Protein AF-A0A9E5SGH6-F1 (afdb_monomer_lite)

pLDDT: mean 85.49, std 7.78, range [59.59, 97.06]

Secondary structure (DSSP, 8-state):
-EEETTEEE-PPPP-SS-EEEEEEEE-TT--EEEEEEEEE---S-HHHHHHH-HHHHHHHHHHHHHHHHHHHHHHHHHHHHHHTT-

Structure (mmCIF, N/CA/C/O backbone):
data_AF-A0A9E5SGH6-F1
#
_entry.id   AF-A0A9E5SGH6-F1
#
loop_
_atom_site.group_PDB
_atom_site.id
_atom_site.type_symbol
_atom_site.label_atom_id
_atom_site.label_alt_id
_atom_site.label_comp_id
_atom_site.label_asym_id
_atom_site.label_entity_id
_atom_site.label_seq_id
_atom_site.pdbx_PDB_ins_code
_atom_site.Cartn_x
_atom_site.Cartn_y
_atom_site.Cartn_z
_atom_site.occupancy
_atom_site.B_iso_or_equiv
_atom_site.auth_seq_id
_atom_site.auth_comp_id
_atom_site.auth_asym_id
_atom_site.auth_atom_id
_atom_site.pdbx_PDB_model_num
ATOM 1 N N . MET A 1 1 ? -22.784 -0.764 15.573 1.00 60.25 1 MET A N 1
ATOM 2 C CA . MET A 1 1 ? -21.869 -1.138 16.668 1.00 60.25 1 MET A CA 1
ATOM 3 C C . MET A 1 1 ? -22.518 -2.284 17.398 1.00 60.25 1 MET A C 1
ATOM 5 O O . MET A 1 1 ? -23.706 -2.186 17.682 1.00 60.25 1 MET A O 1
ATOM 9 N N . GLN A 1 2 ? -21.791 -3.375 17.591 1.00 68.06 2 GLN A N 1
ATOM 10 C CA . GLN A 1 2 ? -22.297 -4.569 18.250 1.00 68.06 2 GLN A CA 1
ATOM 11 C C . GLN A 1 2 ? -21.458 -4.785 19.506 1.00 68.06 2 GLN A C 1
ATOM 13 O O . GLN A 1 2 ? -20.227 -4.745 19.450 1.00 68.06 2 GLN A O 1
ATOM 18 N N . THR A 1 3 ? -22.131 -4.915 20.642 1.00 69.06 3 THR A N 1
ATOM 19 C CA . THR A 1 3 ? -21.499 -5.032 21.955 1.00 69.06 3 THR A CA 1
ATOM 20 C C . THR A 1 3 ? -21.787 -6.410 22.522 1.00 69.06 3 THR A C 1
ATOM 22 O O . THR A 1 3 ? -22.950 -6.748 22.744 1.00 69.06 3 THR A O 1
ATOM 25 N N . GLU A 1 4 ? -20.738 -7.193 22.752 1.00 68.81 4 GLU A N 1
ATOM 26 C CA . GLU A 1 4 ? -20.809 -8.480 23.446 1.00 68.81 4 GLU A CA 1
ATOM 27 C C . GLU A 1 4 ? -20.044 -8.366 24.766 1.00 68.81 4 GLU A C 1
ATOM 29 O O . GLU A 1 4 ? -18.820 -8.492 24.812 1.00 68.81 4 GLU A O 1
ATOM 34 N N . GLY A 1 5 ? -20.772 -8.069 25.846 1.00 77.06 5 GLY A N 1
ATOM 35 C CA . GLY A 1 5 ? -20.171 -7.804 27.154 1.00 77.06 5 GLY A CA 1
ATOM 36 C C . GLY A 1 5 ? -19.286 -6.556 27.124 1.00 77.06 5 GLY A C 1
ATOM 37 O O . GLY A 1 5 ? -19.781 -5.458 26.880 1.00 77.06 5 GLY A O 1
ATOM 38 N N . GLU A 1 6 ? -17.986 -6.736 27.360 1.00 74.44 6 GLU A N 1
ATOM 39 C CA . GLU A 1 6 ? -16.971 -5.669 27.375 1.00 74.44 6 GLU A CA 1
ATOM 40 C C . GLU A 1 6 ? -16.388 -5.363 25.982 1.00 74.44 6 GLU A C 1
ATOM 42 O O . GLU A 1 6 ? -15.695 -4.362 25.800 1.00 74.44 6 GLU A O 1
ATOM 47 N N . ASN A 1 7 ? -16.675 -6.198 24.974 1.00 78.38 7 ASN A N 1
ATOM 48 C CA . ASN A 1 7 ? -16.137 -6.026 23.629 1.00 78.38 7 ASN A CA 1
ATOM 49 C C . ASN A 1 7 ? -17.070 -5.187 22.748 1.00 78.38 7 ASN A C 1
ATOM 51 O O . ASN A 1 7 ? -18.212 -5.566 22.481 1.00 78.38 7 ASN A O 1
ATOM 55 N N . CYS A 1 8 ? -16.536 -4.088 22.213 1.00 77.00 8 CYS A N 1
ATOM 56 C CA . CYS A 1 8 ? -17.191 -3.248 21.213 1.00 77.00 8 CYS A CA 1
ATOM 57 C C . CYS A 1 8 ? -16.623 -3.542 19.822 1.00 77.00 8 CYS A C 1
ATOM 59 O O . CYS A 1 8 ? -15.443 -3.309 19.565 1.00 77.00 8 CYS A O 1
ATOM 61 N N . THR A 1 9 ? -17.472 -3.987 18.896 1.00 82.06 9 THR A N 1
ATOM 62 C CA . THR A 1 9 ? -17.112 -4.119 17.478 1.00 82.06 9 THR A CA 1
ATOM 63 C C . THR A 1 9 ? -17.853 -3.091 16.628 1.00 82.06 9 THR A C 1
ATOM 65 O O . THR A 1 9 ? -19.051 -2.823 16.791 1.00 82.06 9 THR A O 1
ATOM 68 N N . PHE A 1 10 ? -17.128 -2.479 15.697 1.00 82.81 10 PHE A N 1
ATOM 69 C CA . PHE A 1 10 ? -17.673 -1.541 14.726 1.00 82.81 10 PHE A CA 1
ATOM 70 C C . PHE A 1 10 ? -17.115 -1.855 13.340 1.00 82.81 10 PHE A C 1
ATOM 72 O O . PHE A 1 10 ? -15.993 -2.334 13.196 1.00 82.81 10 PHE A O 1
ATOM 79 N N . VAL A 1 11 ? -17.931 -1.610 12.319 1.00 84.44 11 VAL A N 1
ATOM 80 C CA . VAL A 1 11 ? -17.562 -1.836 10.922 1.00 84.44 11 VAL A CA 1
ATOM 81 C C . VAL A 1 11 ? -17.156 -0.500 10.326 1.00 84.44 11 VAL A C 1
ATOM 83 O O . VAL A 1 11 ? -17.895 0.479 10.431 1.00 84.44 11 VAL A O 1
ATOM 86 N N . VAL A 1 12 ? -15.986 -0.473 9.701 1.00 84.31 12 VAL A N 1
ATOM 87 C CA . VAL A 1 12 ? -15.493 0.679 8.950 1.00 84.31 12 VAL A CA 1
ATOM 88 C C . VAL A 1 12 ? -15.840 0.467 7.483 1.00 84.31 12 VAL A C 1
ATOM 90 O O . VAL A 1 12 ? -15.495 -0.566 6.911 1.00 84.31 12 VAL A O 1
ATOM 93 N N . ALA A 1 13 ? -16.554 1.421 6.888 1.00 85.44 13 ALA A N 1
ATOM 94 C CA . ALA A 1 13 ? -16.885 1.376 5.469 1.00 85.44 13 ALA A CA 1
ATOM 95 C C . ALA A 1 13 ? -15.625 1.541 4.610 1.00 85.44 13 ALA A C 1
ATOM 97 O O . ALA A 1 13 ? -14.689 2.245 4.995 1.00 85.44 13 ALA A O 1
ATOM 98 N N . GLU A 1 14 ? -15.615 0.920 3.429 1.00 84.94 14 GLU A N 1
ATOM 99 C CA . GLU A 1 14 ? -14.495 1.089 2.510 1.00 84.94 14 GLU A CA 1
ATOM 100 C C . GLU A 1 14 ? -14.379 2.539 2.018 1.00 84.94 14 GLU A C 1
ATOM 102 O O . GLU A 1 14 ? -15.368 3.233 1.780 1.00 84.94 14 GLU A O 1
ATOM 107 N N . SER A 1 15 ? -13.144 3.001 1.863 1.00 85.06 15 SER A N 1
ATOM 108 C CA . SER A 1 15 ? -12.813 4.326 1.363 1.00 85.06 15 SER A CA 1
ATOM 109 C C . SER A 1 15 ? -11.488 4.296 0.625 1.00 85.06 15 SER A C 1
ATOM 111 O O . SER A 1 15 ? -10.500 3.727 1.083 1.00 85.06 15 SER A O 1
ATOM 113 N N . ASN A 1 16 ? -11.456 4.982 -0.514 1.00 81.94 16 ASN A N 1
ATOM 114 C CA . ASN A 1 16 ? -10.240 5.170 -1.304 1.00 81.94 16 ASN A CA 1
ATOM 115 C C . ASN A 1 16 ? -9.315 6.259 -0.734 1.00 81.94 16 ASN A C 1
ATOM 117 O O . ASN A 1 16 ? -8.195 6.406 -1.217 1.00 81.94 16 ASN A O 1
ATOM 121 N N . ALA A 1 17 ? -9.772 7.001 0.277 1.00 84.12 17 ALA A N 1
ATOM 122 C CA . ALA A 1 17 ? -8.975 7.959 1.032 1.00 84.12 17 ALA A CA 1
ATOM 123 C C . ALA A 1 17 ? -8.607 7.395 2.420 1.00 84.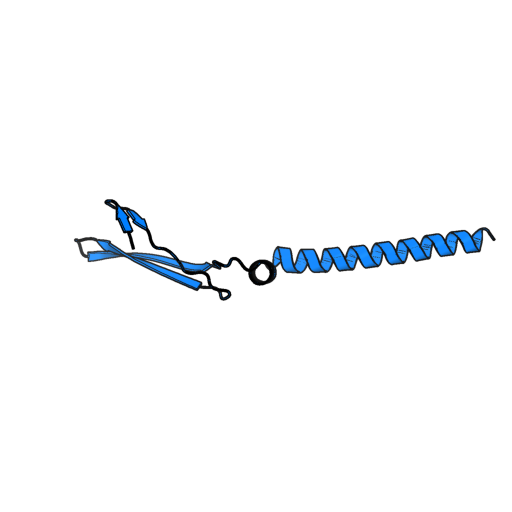12 17 ALA A C 1
ATOM 125 O O . ALA A 1 17 ? -9.426 6.664 2.995 1.00 84.12 17 ALA A O 1
ATOM 126 N N . PRO A 1 18 ? -7.425 7.748 2.967 1.00 84.69 18 PRO A N 1
ATOM 127 C CA . PRO A 1 18 ? -7.054 7.424 4.341 1.00 84.69 18 PRO A CA 1
ATOM 128 C C . PRO A 1 18 ? -8.101 7.928 5.333 1.00 84.69 18 PRO A C 1
ATOM 130 O O . PRO A 1 18 ? -8.654 9.017 5.171 1.00 84.69 18 PRO A O 1
ATOM 133 N N . GLN A 1 19 ? -8.364 7.127 6.357 1.00 86.31 19 GLN A N 1
ATOM 134 C CA . GLN A 1 19 ? -9.297 7.445 7.427 1.00 86.31 19 GLN A CA 1
ATOM 135 C C . GLN A 1 19 ? -8.569 7.470 8.770 1.00 86.31 19 GLN A C 1
ATOM 137 O O . GLN A 1 19 ? -7.507 6.865 8.935 1.00 86.31 19 GLN A O 1
ATOM 142 N N . SER A 1 20 ? -9.176 8.165 9.729 1.00 87.38 20 SER A N 1
ATOM 143 C CA . SER A 1 20 ? -8.722 8.218 11.115 1.00 87.38 20 SER A CA 1
ATOM 144 C C . SER A 1 20 ? -9.889 7.876 12.032 1.00 87.38 20 SER A C 1
ATOM 146 O O . SER A 1 20 ? -11.008 8.349 11.823 1.00 87.38 20 SER A O 1
ATOM 148 N N . ILE A 1 21 ? -9.636 7.041 13.036 1.00 85.88 21 ILE A N 1
ATOM 149 C CA . ILE A 1 21 ? -10.619 6.659 14.049 1.00 85.88 21 ILE A CA 1
ATOM 150 C C . ILE A 1 21 ? -10.101 7.111 15.401 1.00 85.88 21 ILE A C 1
ATOM 152 O O . ILE A 1 21 ? -8.967 6.818 15.773 1.00 85.88 21 ILE A O 1
ATOM 156 N N . LYS A 1 22 ? -10.985 7.759 16.155 1.00 85.94 22 LYS A N 1
ATOM 157 C CA . LYS A 1 22 ? -10.805 8.029 17.573 1.00 85.94 22 LYS A CA 1
ATOM 158 C C . LYS A 1 22 ? -11.791 7.175 18.357 1.00 85.94 22 LYS A C 1
ATOM 160 O O . LYS A 1 22 ? -13.001 7.350 18.224 1.00 85.94 22 LYS A O 1
ATOM 165 N N . VAL A 1 23 ? -11.272 6.246 19.149 1.00 84.25 23 VAL A N 1
ATOM 166 C CA . VAL A 1 23 ? -12.060 5.457 20.097 1.00 84.25 23 VAL A CA 1
ATOM 167 C C . VAL A 1 23 ? -11.902 6.093 21.470 1.00 84.25 23 VAL A C 1
ATOM 169 O O . VAL A 1 23 ? -10.781 6.297 21.933 1.00 84.25 23 VAL A O 1
ATOM 172 N N . ILE A 1 24 ? -13.029 6.422 22.100 1.00 84.38 24 ILE A N 1
ATOM 173 C CA . ILE A 1 24 ? -13.085 6.962 23.459 1.00 84.38 24 ILE A CA 1
ATOM 174 C C . ILE A 1 24 ? -13.879 5.968 24.294 1.00 84.38 24 ILE A C 1
ATOM 176 O O . ILE A 1 24 ? -15.054 5.728 24.014 1.00 84.38 24 ILE A O 1
ATOM 180 N N . ALA A 1 25 ? -13.228 5.368 25.284 1.00 83.25 25 ALA A N 1
ATOM 181 C CA . ALA A 1 25 ? -13.880 4.524 26.272 1.00 83.25 25 ALA A CA 1
ATOM 182 C C . ALA A 1 25 ? -14.043 5.334 27.558 1.00 83.25 25 ALA A C 1
ATOM 184 O O . ALA A 1 25 ? -13.051 5.810 28.108 1.00 83.25 25 ALA A O 1
ATOM 185 N N . VAL A 1 26 ? -15.287 5.500 28.007 1.00 84.19 26 VAL A N 1
ATOM 186 C CA . VAL A 1 26 ? -15.624 6.185 29.259 1.00 84.19 26 VAL A CA 1
ATOM 187 C C . VAL A 1 26 ? -16.191 5.145 30.213 1.00 84.19 26 VAL A C 1
ATOM 189 O O . VAL A 1 26 ? -17.184 4.490 29.887 1.00 84.19 26 VAL A O 1
ATOM 192 N N . ASP A 1 27 ? -15.546 4.957 31.362 1.00 83.56 27 ASP A N 1
ATOM 193 C CA . ASP A 1 27 ? -16.054 4.057 32.396 1.00 83.56 27 ASP A CA 1
ATOM 194 C C . ASP A 1 27 ? -17.168 4.723 33.228 1.00 83.56 27 ASP A C 1
ATOM 196 O O . ASP A 1 27 ? -17.403 5.931 33.165 1.00 83.56 27 ASP A O 1
ATOM 200 N N . SER A 1 28 ? -17.881 3.939 34.039 1.00 79.12 28 SER A N 1
ATOM 201 C CA . SER A 1 28 ? -18.933 4.479 34.915 1.00 79.12 28 SER A CA 1
ATOM 202 C C . SER A 1 28 ? -18.403 5.397 36.028 1.00 79.12 28 SER A C 1
ATOM 204 O O . SER A 1 28 ? -19.201 6.085 36.660 1.00 79.12 28 SER A O 1
ATOM 206 N N . ALA A 1 29 ? -17.089 5.407 36.279 1.00 82.00 29 ALA A N 1
ATOM 207 C CA . ALA A 1 29 ? -16.425 6.305 37.222 1.00 82.00 29 ALA A CA 1
ATOM 208 C C . ALA A 1 29 ? -15.977 7.630 36.567 1.00 82.00 29 ALA A C 1
ATOM 210 O O . ALA A 1 29 ? -15.502 8.521 37.271 1.00 82.00 29 ALA A O 1
ATOM 211 N N . GLY A 1 30 ? -16.168 7.784 35.251 1.00 79.69 30 GLY A N 1
ATOM 212 C CA . GLY A 1 30 ? -15.811 8.975 34.485 1.00 79.69 30 GLY A CA 1
ATOM 213 C C . GLY A 1 30 ? -14.351 9.033 34.032 1.00 79.69 30 GLY A C 1
ATOM 214 O O . GLY A 1 30 ? -13.908 10.092 33.595 1.00 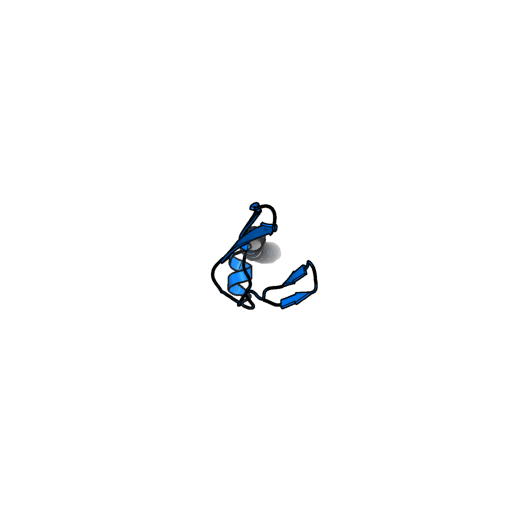79.69 30 GLY A O 1
ATOM 215 N N . ASN A 1 31 ? -13.590 7.938 34.118 1.00 84.69 31 ASN A N 1
ATOM 216 C CA . ASN A 1 31 ? -12.257 7.882 33.525 1.00 84.69 31 ASN A CA 1
ATOM 217 C C . ASN A 1 31 ? -12.371 7.675 32.013 1.00 84.69 31 ASN A C 1
ATOM 219 O O . ASN A 1 31 ? -13.117 6.810 31.546 1.00 84.69 31 ASN A O 1
ATOM 223 N N . GLU A 1 32 ? -11.588 8.439 31.255 1.00 87.06 32 GLU A N 1
ATOM 224 C CA . GLU A 1 32 ? -11.548 8.369 29.796 1.00 87.06 32 GLU A CA 1
ATOM 225 C C . GLU A 1 32 ? -10.238 7.721 29.331 1.00 87.06 32 GLU A C 1
ATOM 227 O O . GLU A 1 32 ? -9.147 8.106 29.759 1.00 87.06 32 GLU A O 1
ATOM 232 N N . GLN A 1 33 ? -10.335 6.744 28.429 1.00 83.00 33 GLN A N 1
ATOM 233 C CA . GLN A 1 33 ? -9.199 6.246 27.656 1.00 83.00 33 GLN A CA 1
ATOM 234 C C . GLN A 1 33 ? -9.396 6.538 26.174 1.00 83.00 33 GLN A C 1
ATOM 236 O O . GLN A 1 33 ? -10.477 6.331 25.618 1.00 83.00 33 GLN A O 1
ATOM 241 N N . PHE A 1 34 ? -8.319 6.989 25.532 1.00 84.19 34 PHE A N 1
ATOM 242 C CA . PHE A 1 34 ? -8.308 7.385 24.130 1.00 84.19 34 PHE A CA 1
ATOM 243 C C . PHE A 1 34 ? -7.388 6.471 23.330 1.00 84.19 34 PHE A C 1
ATOM 245 O O . PHE A 1 34 ? -6.237 6.253 23.705 1.00 84.19 34 PHE A O 1
ATOM 252 N N . LEU A 1 35 ? -7.885 5.992 22.194 1.00 84.69 35 LEU A N 1
ATOM 253 C CA . LEU A 1 35 ? -7.081 5.340 21.171 1.00 84.69 35 LEU A CA 1
ATOM 254 C C . LEU A 1 35 ? -7.327 6.046 19.841 1.00 84.69 35 LEU A C 1
ATOM 256 O O . LEU A 1 35 ? -8.444 6.042 19.321 1.00 84.69 35 LEU A O 1
ATOM 260 N N . GLU A 1 36 ? -6.277 6.646 19.295 1.00 84.62 36 GLU A N 1
ATOM 261 C CA . GLU A 1 36 ? -6.299 7.289 17.984 1.00 84.62 36 GLU A CA 1
ATOM 262 C C . GLU A 1 36 ? -5.521 6.422 16.992 1.00 84.62 36 GLU A C 1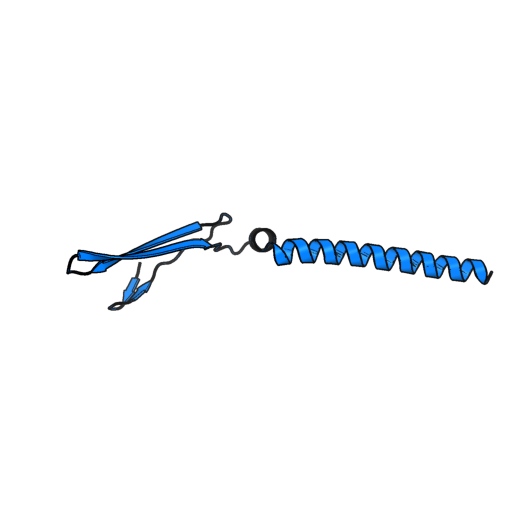
ATOM 264 O O . GLU A 1 36 ? -4.329 6.162 17.152 1.00 84.62 36 GLU A O 1
ATOM 269 N N . LEU A 1 37 ? -6.231 5.924 15.980 1.00 82.88 37 LEU A N 1
ATOM 270 C CA . LEU A 1 37 ? -5.665 5.210 14.843 1.00 82.88 37 LEU A CA 1
ATOM 271 C C . LEU A 1 37 ? -5.776 6.125 13.632 1.00 82.88 37 LEU A C 1
ATOM 273 O O . LEU A 1 37 ? -6.856 6.290 13.064 1.00 82.88 37 LEU A O 1
ATOM 277 N N . GLU A 1 38 ? -4.661 6.734 13.255 1.00 86.19 38 GLU A N 1
ATOM 278 C CA . GLU A 1 38 ? -4.600 7.669 12.138 1.00 86.19 38 GLU A CA 1
ATOM 279 C C . GLU A 1 38 ? -4.085 7.002 10.860 1.00 86.19 38 GLU A C 1
ATOM 281 O O . GLU A 1 38 ? -3.272 6.078 10.899 1.00 86.19 38 GLU A O 1
ATOM 286 N N . ASN A 1 39 ? -4.513 7.532 9.713 1.00 81.81 39 ASN A N 1
ATOM 287 C CA . ASN A 1 39 ? -3.953 7.223 8.393 1.00 81.81 39 ASN A CA 1
ATOM 288 C C . ASN A 1 39 ? -4.025 5.742 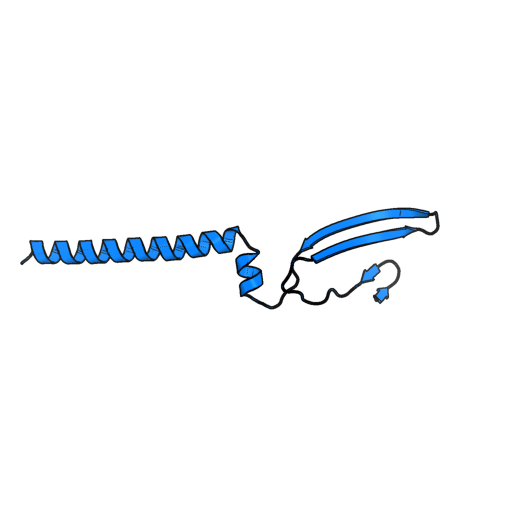7.981 1.00 81.81 39 ASN A C 1
ATOM 290 O O . ASN A 1 39 ? -3.142 5.241 7.278 1.00 81.81 39 ASN A O 1
ATOM 294 N N . PHE A 1 40 ? -5.083 5.034 8.371 1.00 83.19 40 PHE A N 1
ATOM 295 C CA . PHE A 1 40 ? -5.310 3.667 7.905 1.00 83.19 40 PHE A CA 1
ATOM 296 C C . PHE A 1 40 ? -6.237 3.666 6.678 1.00 83.19 40 PHE A C 1
ATOM 298 O O . PHE A 1 40 ? -7.089 4.538 6.503 1.00 83.19 40 PHE A O 1
ATOM 305 N N . LEU A 1 41 ? -6.047 2.691 5.788 1.00 86.62 41 LEU A N 1
ATOM 306 C CA . LEU A 1 41 ? -6.775 2.588 4.523 1.00 86.62 41 LEU A CA 1
ATOM 307 C C . LEU A 1 41 ? -7.541 1.266 4.477 1.00 86.62 41 LEU A C 1
ATOM 309 O O . LEU A 1 41 ? -6.938 0.193 4.481 1.00 86.62 41 LEU A O 1
ATOM 313 N N . VAL A 1 42 ? -8.866 1.348 4.377 1.00 86.44 42 VAL A N 1
ATOM 314 C CA . VAL A 1 42 ? -9.749 0.195 4.167 1.00 86.44 42 VAL A CA 1
ATOM 315 C C . VAL A 1 42 ? -10.310 0.310 2.757 1.00 86.44 42 VAL A C 1
ATOM 317 O O . VAL A 1 42 ? -11.265 1.038 2.528 1.00 86.44 42 VAL A O 1
ATOM 320 N N . THR A 1 43 ? -9.696 -0.363 1.785 1.00 85.69 43 THR A N 1
ATOM 321 C CA . THR A 1 43 ? -10.166 -0.342 0.392 1.00 85.69 43 THR A CA 1
ATOM 322 C C . THR A 1 43 ? -9.953 -1.683 -0.296 1.00 85.69 43 THR A C 1
ATOM 324 O O . THR A 1 43 ? -8.942 -2.363 -0.090 1.00 85.69 43 THR A O 1
ATOM 327 N N . THR A 1 44 ? -10.897 -2.042 -1.159 1.00 85.25 44 THR A N 1
ATOM 328 C CA . THR A 1 44 ? -10.792 -3.162 -2.099 1.00 85.25 44 THR A CA 1
ATOM 329 C C . THR A 1 44 ? -9.997 -2.792 -3.362 1.00 85.25 44 THR A C 1
ATOM 331 O O . THR A 1 44 ? -9.541 -3.677 -4.088 1.00 85.25 44 THR A O 1
ATOM 334 N N . ASN A 1 45 ? -9.750 -1.500 -3.613 1.00 85.56 45 ASN A N 1
ATOM 335 C CA . ASN A 1 45 ? -9.057 -1.015 -4.804 1.00 85.56 45 ASN A CA 1
ATOM 336 C C . ASN A 1 45 ? -7.534 -1.250 -4.733 1.00 85.56 45 ASN A C 1
ATOM 338 O O . ASN A 1 45 ? -6.825 -0.658 -3.912 1.00 85.56 45 ASN A O 1
ATOM 342 N N . LEU A 1 46 ? -7.005 -2.076 -5.646 1.00 85.19 46 LEU A N 1
ATOM 343 C CA . LEU A 1 46 ? -5.570 -2.375 -5.724 1.00 85.19 46 LEU A CA 1
ATOM 344 C C . LEU A 1 46 ? -4.702 -1.145 -6.022 1.00 85.19 46 LEU A C 1
ATOM 346 O O . LEU A 1 46 ? -3.600 -1.065 -5.485 1.00 85.19 46 LEU A O 1
ATOM 350 N N . PHE A 1 47 ? -5.168 -0.188 -6.831 1.00 84.56 47 PHE A N 1
ATOM 351 C CA . PHE A 1 47 ? -4.382 1.006 -7.162 1.00 84.56 47 PHE A CA 1
ATOM 352 C C . PHE A 1 47 ? -4.181 1.897 -5.939 1.00 84.56 47 PHE A C 1
ATOM 354 O O . PHE A 1 47 ? -3.058 2.317 -5.665 1.00 84.56 47 PHE A O 1
ATOM 361 N N . CYS A 1 48 ? -5.241 2.125 -5.161 1.00 85.06 48 CYS A N 1
ATOM 362 C CA . CYS A 1 48 ? -5.161 2.886 -3.914 1.00 85.06 48 CYS A CA 1
ATOM 363 C C . CYS A 1 48 ? -4.217 2.207 -2.911 1.00 85.06 48 CYS A C 1
ATOM 365 O O . CYS A 1 48 ? -3.379 2.874 -2.309 1.00 85.06 48 CYS A O 1
ATOM 367 N N . ARG A 1 49 ? -4.274 0.872 -2.788 1.00 86.81 49 ARG A N 1
ATOM 368 C CA . ARG A 1 49 ? -3.342 0.104 -1.940 1.00 86.81 49 ARG A CA 1
ATOM 369 C C . ARG A 1 49 ? -1.897 0.199 -2.416 1.00 86.81 49 ARG A C 1
ATOM 371 O O . ARG A 1 49 ? -0.993 0.291 -1.593 1.00 86.81 49 ARG A O 1
ATOM 378 N N . TRP A 1 50 ? -1.686 0.147 -3.727 1.00 84.94 50 TRP A N 1
ATOM 379 C CA . TRP A 1 50 ? -0.359 0.209 -4.325 1.00 84.94 50 TRP A CA 1
ATOM 380 C C . TRP A 1 50 ? 0.285 1.581 -4.117 1.00 84.94 50 TRP A C 1
ATOM 382 O O . TRP A 1 50 ? 1.412 1.634 -3.643 1.00 84.94 50 TRP A O 1
ATOM 392 N N . VAL A 1 51 ? -0.443 2.675 -4.372 1.00 84.94 51 VAL A N 1
ATOM 393 C CA . VAL A 1 51 ? 0.057 4.049 -4.177 1.00 84.94 51 VAL A CA 1
ATOM 394 C C . VAL A 1 51 ? 0.275 4.376 -2.699 1.00 84.94 51 VAL A C 1
ATOM 396 O O . VAL A 1 51 ? 1.274 5.000 -2.355 1.00 84.94 51 VAL A O 1
ATOM 399 N N . ASN A 1 52 ? -0.617 3.928 -1.810 1.00 87.00 52 ASN A N 1
ATOM 400 C CA . ASN A 1 52 ? -0.478 4.173 -0.373 1.00 87.00 52 ASN A CA 1
ATOM 401 C C . ASN A 1 52 ? 0.671 3.367 0.264 1.00 87.00 52 ASN A C 1
ATOM 403 O O . ASN A 1 52 ? 1.149 3.704 1.344 1.00 87.00 52 ASN A O 1
ATOM 407 N N . ASN A 1 53 ? 1.134 2.298 -0.390 1.00 85.69 53 ASN A N 1
ATOM 408 C CA . ASN A 1 53 ? 2.293 1.532 0.050 1.00 85.69 53 ASN A CA 1
ATOM 409 C C . ASN A 1 53 ? 3.566 2.070 -0.620 1.00 85.69 53 ASN A C 1
ATOM 411 O O . ASN A 1 53 ? 4.055 1.502 -1.598 1.00 85.69 53 ASN A O 1
ATOM 415 N N . THR A 1 54 ? 4.108 3.166 -0.077 1.00 85.69 54 THR A N 1
ATOM 416 C CA . THR A 1 54 ? 5.274 3.874 -0.634 1.00 85.69 54 THR A CA 1
ATOM 417 C C . THR A 1 54 ? 6.455 2.949 -0.974 1.00 85.69 54 THR A C 1
ATOM 419 O O . THR A 1 54 ? 6.981 3.065 -2.084 1.00 85.69 54 THR A O 1
ATOM 422 N N . PRO A 1 55 ? 6.866 1.989 -0.114 1.00 88.00 55 PRO A N 1
ATOM 423 C CA . PRO A 1 55 ? 7.932 1.045 -0.459 1.00 88.00 55 PRO A CA 1
ATOM 424 C C . PRO A 1 55 ? 7.619 0.173 -1.681 1.00 88.00 55 PRO A C 1
ATOM 426 O O . PRO A 1 55 ? 8.472 0.010 -2.553 1.00 88.00 55 PRO A O 1
ATOM 429 N N . VAL A 1 56 ? 6.403 -0.377 -1.774 1.00 89.56 56 VAL A N 1
ATOM 430 C CA . VAL A 1 56 ? 5.996 -1.223 -2.911 1.00 89.56 56 VAL A CA 1
ATOM 431 C C . VAL A 1 56 ? 5.866 -0.392 -4.183 1.00 89.56 56 VAL A C 1
ATOM 433 O O . VAL A 1 56 ? 6.319 -0.823 -5.246 1.00 89.56 56 VAL A O 1
ATOM 436 N N . PHE A 1 57 ? 5.295 0.807 -4.082 1.00 90.06 57 PHE A N 1
ATOM 437 C CA . PHE A 1 57 ? 5.166 1.736 -5.197 1.00 90.06 57 PHE A CA 1
ATOM 438 C C . PHE A 1 57 ? 6.536 2.047 -5.808 1.00 90.06 57 PHE A C 1
ATOM 440 O O . PHE A 1 57 ? 6.791 1.725 -6.969 1.00 90.06 57 PHE A O 1
ATOM 447 N N . VAL A 1 58 ? 7.465 2.561 -4.999 1.00 91.94 58 VAL A N 1
ATOM 448 C CA . VAL A 1 58 ? 8.812 2.931 -5.456 1.00 91.94 58 VAL A CA 1
ATOM 449 C C . VAL A 1 58 ? 9.598 1.707 -5.928 1.00 91.94 58 VAL A C 1
ATOM 451 O O . VAL A 1 58 ? 10.198 1.734 -7.004 1.00 91.94 58 VAL A O 1
ATOM 454 N N . GLY A 1 59 ? 9.564 0.612 -5.165 1.00 92.69 59 GLY A N 1
ATOM 455 C CA . GLY A 1 59 ? 10.283 -0.616 -5.500 1.00 92.69 59 GLY A CA 1
ATOM 456 C C . GLY A 1 59 ? 9.825 -1.232 -6.822 1.00 92.69 59 GLY A C 1
ATOM 457 O O . GLY A 1 59 ? 10.654 -1.678 -7.614 1.00 92.69 59 GLY A O 1
ATOM 458 N N . SER A 1 60 ? 8.521 -1.209 -7.106 1.00 92.19 60 SER A N 1
ATOM 459 C CA . SER A 1 60 ? 7.981 -1.740 -8.363 1.00 92.19 60 SER A CA 1
ATOM 460 C C . SER A 1 60 ? 8.371 -0.895 -9.580 1.00 92.19 60 SER A C 1
ATOM 462 O O . SER A 1 60 ? 8.763 -1.457 -10.604 1.00 92.19 60 SER A O 1
ATOM 464 N N . ILE A 1 61 ? 8.363 0.438 -9.460 1.00 93.38 61 ILE A N 1
ATOM 465 C CA . ILE A 1 61 ? 8.800 1.347 -10.531 1.00 93.38 61 ILE A CA 1
ATOM 466 C C . ILE A 1 61 ? 10.289 1.145 -10.828 1.00 93.38 61 ILE A C 1
ATOM 468 O O . ILE A 1 61 ? 10.672 0.945 -11.983 1.00 93.38 61 ILE A O 1
ATOM 472 N N . LEU A 1 62 ? 11.128 1.140 -9.787 1.00 95.00 62 LEU A N 1
ATOM 473 C CA . LEU A 1 62 ? 12.569 0.921 -9.933 1.00 95.00 62 LEU A CA 1
ATOM 474 C C . LEU A 1 62 ? 12.883 -0.469 -10.493 1.00 95.00 62 LEU A C 1
ATOM 476 O O . LEU A 1 62 ? 13.763 -0.603 -11.343 1.00 95.00 62 LEU A O 1
ATOM 480 N N . GLY A 1 63 ? 12.142 -1.495 -10.070 1.00 94.94 63 GLY A N 1
ATOM 481 C CA . GLY A 1 63 ? 12.303 -2.858 -10.568 1.00 94.94 63 GLY A CA 1
ATOM 482 C C . GLY A 1 63 ? 12.041 -2.970 -12.070 1.00 94.94 63 GLY A C 1
ATOM 483 O O . GLY A 1 63 ? 12.844 -3.563 -12.792 1.00 94.94 63 GLY A O 1
ATOM 484 N N . VAL A 1 64 ? 10.954 -2.370 -12.564 1.00 96.19 64 VAL A N 1
ATOM 485 C CA . VAL A 1 64 ? 10.628 -2.375 -14.000 1.00 96.19 64 VAL A CA 1
ATOM 486 C C . VAL A 1 64 ? 11.653 -1.568 -14.799 1.00 96.19 64 VAL A C 1
ATOM 488 O O . VAL A 1 64 ? 12.149 -2.053 -15.819 1.00 96.19 64 VAL A O 1
ATOM 491 N N . ALA A 1 65 ? 12.014 -0.373 -14.323 1.00 95.00 65 ALA A N 1
ATOM 492 C CA . ALA A 1 65 ? 12.998 0.479 -14.985 1.00 95.00 65 ALA A CA 1
ATOM 493 C C . ALA A 1 65 ? 14.371 -0.209 -15.093 1.00 95.00 65 ALA A C 1
ATOM 495 O O . ALA A 1 65 ? 14.943 -0.268 -16.182 1.00 95.00 65 ALA A O 1
ATOM 496 N N . GLY A 1 66 ? 14.855 -0.802 -13.997 1.00 96.88 66 GLY A N 1
ATOM 497 C CA . GLY A 1 66 ? 16.131 -1.521 -13.964 1.00 96.88 66 GLY A CA 1
ATOM 498 C C . GLY A 1 66 ? 16.151 -2.736 -14.895 1.00 96.88 66 GLY A C 1
ATOM 499 O O . GLY A 1 66 ? 17.092 -2.938 -15.663 1.00 96.88 66 GLY A O 1
ATOM 500 N N . ARG A 1 67 ? 15.065 -3.519 -14.924 1.00 96.06 67 ARG A N 1
ATOM 501 C CA . ARG A 1 67 ? 14.966 -4.662 -15.844 1.00 96.06 67 ARG A CA 1
ATOM 502 C C . ARG A 1 67 ? 14.999 -4.237 -17.308 1.00 96.06 67 ARG A C 1
ATOM 504 O O . ARG A 1 67 ? 15.663 -4.894 -18.110 1.00 96.06 67 ARG A O 1
ATOM 511 N N . ALA A 1 68 ? 14.321 -3.148 -17.666 1.00 95.75 68 ALA A N 1
ATOM 512 C CA . ALA A 1 68 ? 14.341 -2.636 -19.033 1.00 95.75 68 ALA A CA 1
ATOM 513 C C . ALA A 1 68 ? 15.753 -2.194 -19.456 1.00 95.75 68 ALA A C 1
ATOM 515 O O . ALA A 1 68 ? 16.196 -2.520 -20.564 1.00 95.75 68 ALA A O 1
ATOM 516 N N . THR A 1 69 ? 16.491 -1.515 -18.568 1.00 95.00 69 THR A N 1
ATOM 517 C CA . THR A 1 69 ? 17.873 -1.103 -18.847 1.00 95.00 69 THR A CA 1
ATOM 518 C C . THR A 1 69 ? 18.793 -2.304 -19.036 1.00 95.00 69 THR A C 1
ATOM 520 O O . THR A 1 69 ? 19.508 -2.358 -20.040 1.00 95.00 69 THR A O 1
ATOM 523 N N . ASP A 1 70 ? 18.706 -3.314 -18.169 1.00 94.69 70 ASP A N 1
ATOM 524 C CA . ASP A 1 70 ? 19.538 -4.521 -18.256 1.00 94.69 70 ASP A CA 1
ATOM 525 C C . ASP A 1 70 ? 19.302 -5.285 -19.563 1.00 94.69 70 ASP A C 1
ATOM 527 O O . ASP A 1 70 ? 20.249 -5.659 -20.263 1.00 94.69 70 ASP A O 1
ATOM 531 N N . ILE A 1 71 ? 18.032 -5.466 -19.942 1.00 97.06 71 ILE A N 1
ATOM 532 C CA . ILE A 1 71 ? 17.654 -6.143 -21.188 1.00 97.06 71 ILE A CA 1
ATOM 533 C C . ILE A 1 71 ? 18.190 -5.372 -22.400 1.00 97.06 71 ILE A C 1
ATOM 535 O O . ILE A 1 71 ? 18.755 -5.975 -23.316 1.00 97.06 71 ILE A O 1
ATOM 539 N N . SER A 1 72 ? 18.059 -4.042 -22.412 1.00 95.31 72 SER A N 1
ATOM 540 C CA . SER A 1 72 ? 18.535 -3.219 -23.529 1.00 95.31 72 SER A CA 1
ATOM 541 C C . SER A 1 72 ? 20.056 -3.317 -23.716 1.00 95.31 72 SER A C 1
ATOM 543 O O . SER A 1 72 ? 20.532 -3.540 -24.835 1.00 95.31 72 SER A O 1
ATOM 545 N N . LEU A 1 73 ? 20.823 -3.253 -22.622 1.00 96.06 73 LEU A N 1
ATOM 546 C CA . LEU A 1 73 ? 22.279 -3.392 -22.635 1.00 96.06 73 LEU A CA 1
ATOM 547 C C . LEU A 1 73 ? 22.699 -4.789 -23.091 1.00 96.06 73 LEU A C 1
ATOM 549 O O . LEU A 1 73 ? 23.602 -4.923 -23.924 1.00 96.06 73 LEU A O 1
ATOM 553 N N . PHE A 1 74 ? 22.007 -5.825 -22.615 1.00 96.25 74 PHE A N 1
ATOM 554 C CA . PHE A 1 74 ? 22.252 -7.203 -23.022 1.00 96.25 74 PHE A CA 1
ATOM 555 C C . PHE A 1 74 ? 22.030 -7.401 -24.529 1.00 96.25 74 PHE A C 1
ATOM 557 O O . PHE A 1 74 ? 22.884 -7.964 -25.220 1.00 96.25 74 PHE A O 1
ATOM 564 N N . ILE A 1 75 ? 20.939 -6.861 -25.083 1.00 96.25 75 ILE A N 1
ATOM 565 C CA . ILE A 1 75 ? 20.659 -6.911 -26.527 1.00 96.25 75 ILE A CA 1
ATOM 566 C C . ILE A 1 75 ? 21.755 -6.191 -27.328 1.00 96.25 75 ILE A C 1
ATOM 568 O O . ILE A 1 75 ? 22.235 -6.718 -28.339 1.00 96.25 75 ILE A O 1
ATOM 572 N N . VAL A 1 76 ? 22.195 -5.006 -26.890 1.00 95.81 76 VAL A N 1
ATOM 573 C CA . VAL A 1 76 ? 23.286 -4.260 -27.545 1.00 95.81 76 VAL A CA 1
ATOM 574 C C . VAL A 1 76 ? 24.597 -5.050 -27.506 1.00 95.81 76 VAL A C 1
ATOM 576 O O . VAL A 1 76 ? 25.300 -5.130 -28.520 1.00 95.81 76 VAL A O 1
ATOM 579 N N . PHE A 1 77 ? 24.915 -5.683 -26.377 1.00 94.31 77 PHE A N 1
ATOM 580 C CA . PHE A 1 77 ? 26.099 -6.526 -26.226 1.00 94.31 77 PHE A CA 1
ATOM 581 C C . PHE A 1 77 ? 26.087 -7.717 -27.198 1.00 94.31 77 PHE A C 1
ATOM 583 O O . PHE A 1 77 ? 27.067 -7.942 -27.919 1.00 94.31 77 PHE A O 1
ATOM 590 N N . LEU A 1 78 ? 24.959 -8.428 -27.306 1.00 93.38 78 LEU A N 1
ATOM 591 C CA . LEU A 1 78 ? 24.800 -9.536 -28.255 1.00 93.38 78 LEU A CA 1
ATOM 592 C C . LEU A 1 78 ? 24.975 -9.081 -29.713 1.00 93.38 78 LEU A C 1
ATOM 594 O O . LEU A 1 78 ? 25.633 -9.766 -30.504 1.00 93.38 78 LEU A O 1
ATOM 598 N N . ARG A 1 79 ? 24.450 -7.901 -30.071 1.00 92.81 79 ARG A N 1
ATOM 599 C CA . ARG A 1 79 ? 24.614 -7.315 -31.414 1.00 92.81 79 ARG A CA 1
ATOM 600 C C . ARG A 1 79 ? 26.067 -6.947 -31.717 1.00 92.81 79 ARG A C 1
ATOM 602 O O . ARG A 1 79 ? 26.544 -7.232 -32.817 1.00 92.81 79 ARG A O 1
ATOM 609 N N . ARG A 1 80 ? 26.794 -6.375 -30.750 1.00 90.12 80 ARG A N 1
ATOM 610 C CA . ARG A 1 80 ? 28.229 -6.063 -30.892 1.00 90.12 80 ARG A CA 1
ATOM 611 C C . ARG A 1 80 ? 29.066 -7.323 -31.115 1.00 90.12 80 ARG A C 1
ATOM 613 O O . ARG A 1 80 ? 29.961 -7.308 -31.954 1.00 90.12 80 ARG A O 1
ATOM 620 N N . LYS A 1 81 ? 28.752 -8.424 -30.424 1.00 85.56 81 LYS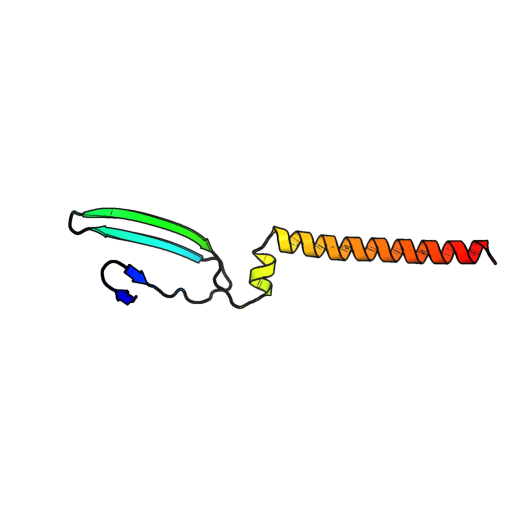 A N 1
ATOM 621 C CA . LYS A 1 81 ? 29.474 -9.698 -30.581 1.00 85.56 81 LYS A CA 1
ATOM 622 C C . LYS A 1 81 ? 29.305 -10.303 -31.977 1.00 85.56 81 LYS A C 1
ATOM 624 O O . LYS A 1 81 ? 30.276 -10.822 -32.516 1.00 85.56 81 LYS A O 1
ATOM 629 N N . ARG A 1 82 ? 28.111 -10.214 -32.579 1.00 81.00 82 ARG A N 1
ATOM 630 C CA . ARG A 1 82 ? 27.879 -10.694 -33.955 1.00 81.00 82 ARG A CA 1
ATOM 631 C C . ARG A 1 82 ? 28.658 -9.881 -34.988 1.00 81.00 82 ARG A C 1
ATOM 633 O O . ARG A 1 82 ? 29.285 -10.479 -35.846 1.00 81.00 82 ARG A O 1
ATOM 640 N N . ARG A 1 83 ? 28.698 -8.549 -34.855 1.00 77.69 83 ARG A N 1
ATOM 641 C CA . ARG A 1 83 ? 29.473 -7.676 -35.760 1.00 77.69 83 ARG A CA 1
ATOM 642 C C .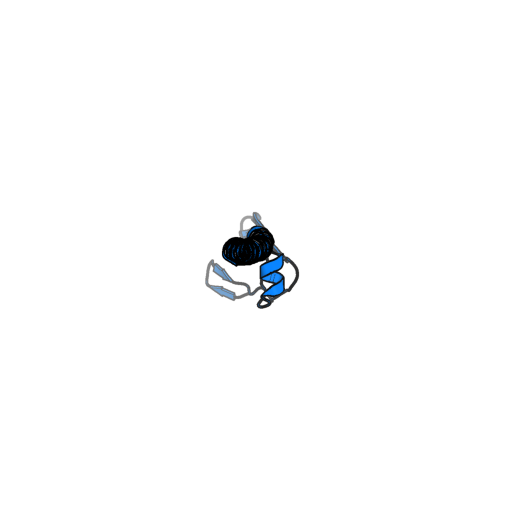 ARG A 1 83 ? 30.988 -7.870 -35.682 1.00 77.69 83 ARG A C 1
ATOM 644 O O . ARG A 1 83 ? 31.667 -7.515 -36.622 1.00 77.69 83 ARG A O 1
ATOM 651 N N . ARG A 1 84 ? 31.520 -8.379 -34.566 1.00 74.31 84 ARG A N 1
ATOM 652 C CA . ARG A 1 84 ? 32.952 -8.717 -34.437 1.00 74.31 84 ARG A CA 1
ATOM 653 C C . ARG A 1 84 ? 33.301 -10.109 -34.982 1.00 74.31 84 ARG A C 1
ATOM 655 O O . ARG A 1 84 ? 34.473 -10.455 -35.007 1.00 74.31 84 ARG A O 1
ATOM 662 N N . ARG A 1 85 ? 32.296 -10.935 -35.295 1.00 68.44 85 ARG A N 1
ATOM 663 C CA . ARG A 1 85 ? 32.457 -12.306 -35.812 1.00 68.44 85 ARG A CA 1
ATOM 664 C C . ARG A 1 85 ? 32.116 -12.432 -37.303 1.00 68.44 85 ARG A C 1
ATOM 666 O O . ARG A 1 85 ? 32.352 -13.500 -37.853 1.00 68.44 85 ARG A O 1
ATOM 673 N N . ALA A 1 86 ? 31.524 -11.396 -37.891 1.00 59.59 86 ALA A N 1
ATOM 674 C CA . ALA A 1 86 ? 31.333 -11.220 -39.328 1.00 59.59 86 ALA A CA 1
ATOM 675 C C . ALA A 1 86 ? 32.429 -10.285 -39.841 1.00 59.59 86 ALA A C 1
ATOM 677 O O . ALA A 1 86 ? 32.872 -10.493 -40.985 1.00 59.59 86 ALA A O 1
#

Radius of gyration: 26.22 Å; chains: 1; bounding box: 55×21×77 Å

Foldseek 3Di:
DDDDPPDDDDDDDADLFFDKDWDWDADPVGDIDIDIDGRDHHHPDPVSVCVSPVCNVVVVVVVVVVVVVVVVVVVVVVVVVVVVVD

Sequence (86 aa):
MQTEGENCTFVVAESNAPQSIKVIAVDSAGNEQFLELENFLVTTNLFCRWVNNTPVFVGSILGVAGRATDISLFIVFLRRKRRRRA